Protein AF-A0A970N0Y8-F1 (afdb_monomer_lite)

pLDDT: mean 77.5, std 10.03, range [38.38, 91.88]

Foldseek 3Di:
DPPPPPDDDDPDPDWDQDPVQFTAHPVRHFFAWPVGGHHDDPADWDAWQQQFIDDPRDTPTGGPDPPDDPPGGDDPPDDDDDPDDPVVVVVVVVVVVVVVVVVVVVVVVVVVVVVVCCVVVVPD

Structure (mmCIF, N/CA/C/O backbone):
data_AF-A0A970N0Y8-F1
#
_entry.id   AF-A0A970N0Y8-F1
#
loop_
_atom_site.group_PDB
_atom_site.id
_atom_site.type_symbol
_atom_site.label_atom_id
_atom_site.label_alt_id
_atom_site.label_comp_id
_atom_site.label_asym_id
_atom_site.label_entity_id
_atom_site.label_seq_id
_atom_site.pdbx_PDB_ins_code
_atom_site.Cartn_x
_atom_site.Cartn_y
_atom_site.Cartn_z
_atom_site.occupancy
_atom_site.B_iso_or_equiv
_atom_site.auth_seq_id
_atom_site.auth_comp_id
_atom_site.auth_asym_id
_atom_site.auth_atom_id
_atom_site.pdbx_PDB_model_num
ATOM 1 N N . MET A 1 1 ? -18.402 -6.257 -28.770 1.00 38.38 1 MET A N 1
ATOM 2 C CA . MET A 1 1 ? -17.567 -7.370 -28.275 1.00 38.38 1 MET A CA 1
ATOM 3 C C . MET A 1 1 ? -16.753 -6.827 -27.117 1.00 38.38 1 MET A C 1
ATOM 5 O O . MET A 1 1 ? -15.799 -6.106 -27.354 1.00 38.38 1 MET A O 1
ATOM 9 N N . ALA A 1 2 ? -17.226 -7.036 -25.888 1.00 45.03 2 ALA A N 1
ATOM 10 C CA . ALA A 1 2 ? -16.483 -6.703 -24.680 1.00 45.03 2 ALA A CA 1
ATOM 11 C C . ALA A 1 2 ? -15.713 -7.966 -24.302 1.00 45.03 2 ALA A C 1
ATOM 13 O O . ALA A 1 2 ? -16.308 -8.905 -23.775 1.00 45.03 2 ALA A O 1
ATOM 14 N N . ASP A 1 3 ? -14.443 -8.026 -24.692 1.00 44.41 3 ASP A N 1
ATOM 15 C CA . ASP A 1 3 ? -13.563 -9.087 -24.227 1.00 44.41 3 ASP A CA 1
ATOM 16 C C . ASP A 1 3 ? -13.365 -8.873 -22.723 1.00 44.41 3 ASP A C 1
ATOM 18 O O . ASP A 1 3 ? -13.035 -7.770 -22.280 1.00 44.41 3 ASP A O 1
ATOM 22 N N . GLY A 1 4 ? -13.732 -9.877 -21.933 1.00 50.88 4 GLY A N 1
ATOM 23 C CA . GLY A 1 4 ? -13.937 -9.786 -20.488 1.00 50.88 4 GLY A CA 1
ATOM 24 C C . GLY A 1 4 ? -12.637 -9.719 -19.694 1.00 50.88 4 GLY A C 1
ATOM 25 O O . GLY A 1 4 ? -12.440 -10.519 -18.783 1.00 50.88 4 GLY A O 1
ATOM 26 N N . ILE A 1 5 ? -11.746 -8.784 -20.018 1.00 59.75 5 ILE A N 1
ATOM 27 C CA . ILE A 1 5 ? -10.561 -8.516 -19.208 1.00 59.75 5 ILE A CA 1
ATOM 28 C C . ILE A 1 5 ? -11.045 -7.836 -17.927 1.00 59.75 5 ILE A C 1
ATOM 30 O O . ILE A 1 5 ? -11.413 -6.661 -17.913 1.00 59.75 5 ILE A O 1
ATOM 34 N N . ASN A 1 6 ? -11.094 -8.603 -16.841 1.00 67.88 6 ASN A N 1
ATOM 35 C CA . ASN A 1 6 ? -11.404 -8.092 -15.514 1.00 67.88 6 ASN A CA 1
ATOM 36 C C . ASN A 1 6 ? -10.201 -7.274 -15.020 1.00 67.88 6 ASN A C 1
ATOM 38 O O . ASN A 1 6 ? -9.294 -7.806 -14.383 1.00 67.88 6 ASN A O 1
ATOM 42 N N . ILE A 1 7 ? -10.158 -5.992 -15.389 1.00 71.69 7 ILE A N 1
ATOM 43 C CA . ILE A 1 7 ? -9.101 -5.073 -14.962 1.00 71.69 7 ILE A CA 1
ATOM 44 C C . ILE A 1 7 ? -9.282 -4.802 -13.470 1.00 71.69 7 ILE A C 1
ATOM 46 O O . ILE A 1 7 ? -10.250 -4.166 -13.044 1.00 71.69 7 ILE A O 1
ATOM 50 N N . ARG A 1 8 ? -8.320 -5.273 -12.679 1.00 71.88 8 ARG A N 1
ATOM 51 C CA . ARG A 1 8 ? -8.255 -5.051 -11.235 1.00 71.88 8 ARG A CA 1
ATOM 52 C C . ARG A 1 8 ? -7.274 -3.920 -10.962 1.00 71.88 8 ARG A C 1
ATOM 54 O O . ARG A 1 8 ? -6.204 -3.852 -11.558 1.00 71.88 8 ARG A O 1
ATOM 61 N N . GLN A 1 9 ? -7.657 -3.003 -10.082 1.00 78.25 9 GLN A N 1
ATOM 62 C CA . GLN A 1 9 ? -6.786 -1.910 -9.656 1.00 78.25 9 GLN A CA 1
ATOM 63 C C . GLN A 1 9 ? -6.100 -2.307 -8.353 1.00 78.25 9 GLN A C 1
ATOM 65 O O . GLN 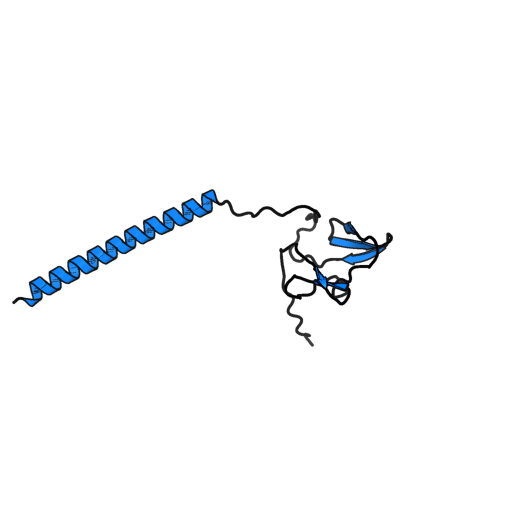A 1 9 ? -6.750 -2.796 -7.431 1.00 78.25 9 GLN A O 1
ATOM 70 N N . THR A 1 10 ? -4.796 -2.068 -8.266 1.00 73.50 10 THR A N 1
ATOM 71 C CA . THR A 1 10 ? -4.014 -2.287 -7.050 1.00 73.50 10 THR A CA 1
ATOM 72 C C . THR A 1 10 ? -3.207 -1.038 -6.727 1.00 73.50 10 THR A C 1
ATOM 74 O O . THR A 1 10 ? -2.695 -0.373 -7.624 1.00 73.50 10 THR A O 1
ATOM 77 N N . ARG A 1 11 ? -3.120 -0.707 -5.435 1.00 72.88 11 ARG A N 1
ATOM 78 C CA . ARG A 1 11 ? -2.168 0.286 -4.907 1.00 72.88 11 ARG A CA 1
ATOM 79 C C . ARG A 1 11 ? -0.910 -0.372 -4.343 1.00 72.88 11 ARG A C 1
ATOM 81 O O . ARG A 1 11 ? -0.046 0.309 -3.810 1.00 72.88 11 ARG A O 1
ATOM 88 N N . ASN A 1 12 ? -0.821 -1.700 -4.408 1.00 71.19 12 ASN A N 1
ATOM 89 C CA . ASN A 1 12 ? 0.371 -2.403 -3.972 1.00 71.19 12 ASN A CA 1
ATOM 90 C C . ASN A 1 12 ? 1.508 -2.112 -4.960 1.00 71.19 12 ASN A C 1
ATOM 92 O O . ASN A 1 12 ? 1.375 -2.412 -6.141 1.00 71.19 12 ASN A O 1
ATOM 96 N N . GLY A 1 13 ? 2.611 -1.545 -4.471 1.00 69.88 13 GLY A N 1
ATOM 97 C CA . GLY A 1 13 ? 3.819 -1.298 -5.264 1.00 69.88 13 GLY A CA 1
ATOM 98 C C . GLY A 1 13 ? 4.733 -2.520 -5.419 1.00 69.88 13 GLY A C 1
ATOM 99 O O . GLY A 1 13 ? 5.786 -2.413 -6.043 1.00 69.88 13 GLY A O 1
ATOM 100 N N . SER A 1 14 ? 4.380 -3.667 -4.827 1.00 76.69 14 SER A N 1
ATOM 101 C CA . SER A 1 14 ? 5.157 -4.904 -4.926 1.00 76.69 14 SER A CA 1
ATOM 102 C C . SER A 1 14 ? 4.767 -5.700 -6.172 1.00 76.69 14 SER A C 1
ATOM 104 O O . SER A 1 14 ? 3.698 -6.311 -6.226 1.00 76.69 14 SER A O 1
ATOM 106 N N . PHE A 1 15 ? 5.668 -5.706 -7.153 1.00 82.00 15 PHE A N 1
ATOM 107 C CA . PHE A 1 15 ? 5.552 -6.474 -8.389 1.00 82.00 15 PHE A CA 1
ATOM 108 C C . PHE A 1 15 ? 6.770 -7.377 -8.567 1.00 82.00 15 PHE A C 1
ATOM 110 O O . PHE A 1 15 ? 7.871 -7.061 -8.110 1.00 82.00 15 PHE A O 1
ATOM 117 N N . VAL A 1 16 ? 6.557 -8.502 -9.235 1.00 83.44 16 VAL A N 1
ATOM 118 C CA . VAL A 1 16 ? 7.576 -9.480 -9.610 1.00 83.44 16 VAL A CA 1
ATOM 119 C C . VAL A 1 16 ? 7.571 -9.655 -11.124 1.00 83.44 16 VAL A C 1
ATOM 121 O O . VAL A 1 16 ? 6.600 -9.305 -11.790 1.00 83.44 16 VAL A O 1
ATOM 124 N N . ILE A 1 17 ? 8.670 -10.171 -11.663 1.00 84.00 17 ILE A N 1
ATOM 125 C CA . ILE A 1 17 ? 8.758 -10.550 -13.073 1.00 84.00 17 ILE A CA 1
ATOM 126 C C . ILE A 1 17 ? 8.364 -12.024 -13.163 1.00 84.00 17 ILE A C 1
ATOM 128 O O . ILE A 1 17 ? 8.914 -12.839 -12.417 1.00 84.00 17 ILE A O 1
ATOM 132 N N . ASP A 1 18 ? 7.398 -12.349 -14.017 1.00 83.88 18 ASP A N 1
ATOM 133 C CA . ASP A 1 18 ? 6.977 -13.728 -14.269 1.00 83.88 18 ASP A CA 1
ATOM 134 C C . ASP A 1 18 ? 7.918 -14.464 -15.249 1.00 83.88 18 ASP A C 1
ATOM 136 O O . ASP A 1 18 ? 8.926 -13.923 -15.711 1.00 83.88 18 ASP A O 1
ATOM 140 N N . GLU A 1 19 ? 7.611 -15.729 -15.552 1.00 82.56 19 GLU A N 1
ATOM 141 C CA . GLU A 1 19 ? 8.408 -16.562 -16.469 1.00 82.56 19 GLU A CA 1
ATOM 142 C C . GLU A 1 19 ? 8.423 -16.034 -17.918 1.00 82.56 19 GLU A C 1
ATOM 144 O O . GLU A 1 19 ? 9.373 -16.302 -18.655 1.00 82.56 19 GLU A O 1
ATOM 149 N N . ASP A 1 20 ? 7.414 -15.248 -18.311 1.00 80.81 20 ASP A N 1
ATOM 150 C CA . ASP A 1 20 ? 7.292 -14.623 -19.634 1.00 80.81 20 ASP A CA 1
ATOM 151 C C . ASP A 1 20 ? 8.036 -13.273 -19.719 1.00 80.81 20 ASP A C 1
ATOM 153 O O . ASP A 1 20 ? 8.084 -12.643 -20.784 1.00 80.81 20 ASP A O 1
ATOM 157 N N . GLY A 1 21 ? 8.636 -12.817 -18.613 1.00 82.06 21 GLY A N 1
ATOM 158 C CA . GLY A 1 21 ? 9.303 -11.521 -18.517 1.00 82.06 21 GLY A CA 1
ATOM 159 C C . GLY A 1 21 ? 8.335 -10.350 -18.334 1.00 82.06 21 GLY A C 1
ATOM 160 O O . GLY A 1 21 ? 8.706 -9.204 -18.592 1.00 82.06 21 GLY A O 1
ATOM 161 N N . GLU A 1 22 ? 7.096 -10.603 -17.919 1.00 86.00 22 GLU A N 1
ATOM 162 C CA . GLU A 1 22 ? 6.068 -9.589 -17.693 1.00 86.00 22 GLU A CA 1
ATOM 163 C C . GLU A 1 22 ? 6.001 -9.185 -16.213 1.00 86.00 22 GLU A C 1
ATOM 165 O O . GLU A 1 22 ? 6.252 -9.985 -15.310 1.00 86.00 22 GLU A O 1
ATOM 170 N N . LEU A 1 23 ? 5.678 -7.916 -15.938 1.00 83.50 23 LEU A N 1
ATO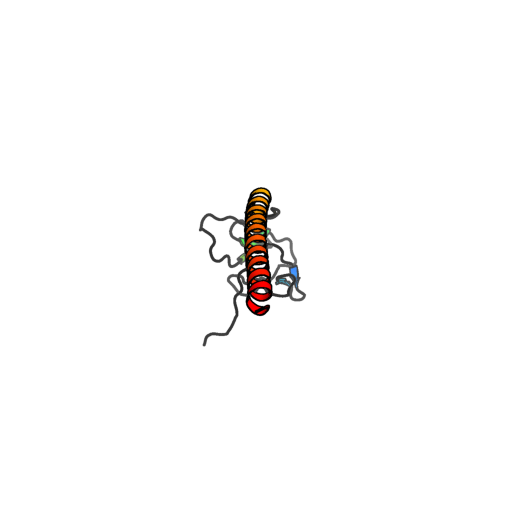M 171 C CA . LEU A 1 23 ? 5.396 -7.468 -14.574 1.00 83.50 23 LEU A CA 1
ATOM 172 C C . LEU A 1 23 ? 4.068 -8.061 -14.117 1.00 83.50 23 LEU A C 1
ATOM 174 O O . LEU A 1 23 ? 3.035 -7.825 -14.740 1.00 83.50 23 LEU A O 1
ATOM 178 N N . ALA A 1 24 ? 4.082 -8.757 -12.988 1.00 84.81 24 ALA A N 1
ATOM 179 C CA . ALA A 1 24 ? 2.902 -9.329 -12.362 1.00 84.81 24 ALA A CA 1
ATOM 180 C C . ALA A 1 24 ? 2.911 -9.114 -10.841 1.00 84.81 24 ALA A C 1
ATOM 182 O O . ALA A 1 24 ? 3.935 -8.813 -10.224 1.00 84.81 24 ALA A O 1
ATOM 183 N N . THR A 1 25 ? 1.753 -9.254 -10.201 1.00 82.88 25 THR A N 1
ATOM 184 C CA . THR A 1 25 ? 1.665 -9.363 -8.740 1.00 82.88 25 THR A CA 1
ATOM 185 C C . THR A 1 25 ? 2.214 -10.717 -8.282 1.00 82.88 25 THR A C 1
ATOM 187 O O . THR A 1 25 ? 2.313 -11.662 -9.064 1.00 82.88 25 THR A O 1
ATOM 190 N N . ALA A 1 26 ? 2.512 -10.865 -6.987 1.00 79.25 26 ALA A N 1
ATOM 191 C CA . ALA A 1 26 ? 2.890 -12.165 -6.413 1.00 79.25 26 ALA A CA 1
ATOM 192 C C . ALA A 1 26 ? 1.796 -13.246 -6.574 1.00 79.25 26 ALA A C 1
ATOM 194 O O . ALA A 1 26 ? 2.051 -14.430 -6.372 1.00 79.25 26 ALA A O 1
ATOM 195 N N . GLN A 1 27 ? 0.572 -12.837 -6.917 1.00 78.12 27 GLN A N 1
ATOM 196 C CA . GLN A 1 27 ? -0.577 -13.694 -7.186 1.00 78.12 27 GLN A CA 1
ATOM 197 C C . GLN A 1 27 ? -0.705 -14.073 -8.674 1.00 78.12 27 GLN A C 1
ATOM 199 O O . GLN A 1 27 ? -1.639 -14.786 -9.031 1.00 78.12 27 GLN A O 1
ATOM 204 N N . GLY A 1 28 ? 0.212 -13.615 -9.536 1.00 78.62 28 GLY A N 1
ATOM 205 C CA . GLY A 1 28 ? 0.210 -13.894 -10.975 1.00 78.62 28 GLY A CA 1
ATOM 206 C C . GLY A 1 28 ? -0.710 -12.984 -11.795 1.00 78.62 28 GLY A C 1
ATOM 207 O O . GLY A 1 28 ? -0.986 -13.278 -12.956 1.00 78.62 28 GLY A O 1
ATOM 208 N N . GLU A 1 29 ? -1.209 -11.884 -11.222 1.00 82.38 29 GLU A N 1
ATOM 209 C CA . GLU A 1 29 ? -2.005 -10.904 -11.968 1.00 82.38 29 GLU A CA 1
ATOM 210 C C . GLU A 1 29 ? -1.069 -9.973 -12.745 1.00 82.38 29 GLU A C 1
ATOM 212 O O . GLU A 1 29 ? -0.271 -9.252 -12.147 1.00 82.38 29 GLU A O 1
ATOM 217 N N . LYS A 1 30 ? -1.170 -9.976 -14.076 1.00 85.50 30 LYS A N 1
ATOM 218 C CA . LYS A 1 30 ? -0.310 -9.181 -14.960 1.00 85.50 30 LYS A CA 1
ATOM 219 C C . LYS A 1 30 ? -0.611 -7.688 -14.842 1.00 85.50 30 LYS A C 1
ATOM 221 O O . LYS A 1 30 ? -1.771 -7.270 -14.811 1.00 85.50 30 LYS A O 1
ATOM 226 N N . LEU A 1 31 ? 0.441 -6.879 -14.799 1.00 82.56 31 LEU A N 1
ATOM 227 C CA . LEU A 1 31 ? 0.347 -5.430 -14.747 1.00 82.56 31 LEU A CA 1
ATOM 228 C C . LEU A 1 31 ? 0.075 -4.885 -16.150 1.00 82.56 31 LEU A C 1
ATOM 230 O O . LEU A 1 31 ? 0.850 -5.093 -17.084 1.00 82.56 31 LEU A O 1
ATOM 234 N N . GLN A 1 32 ? -1.035 -4.165 -16.277 1.00 83.00 32 GLN A N 1
ATOM 235 C CA . GLN A 1 32 ? -1.459 -3.570 -17.534 1.00 83.00 32 GLN A CA 1
ATOM 236 C C . GLN A 1 32 ? -0.728 -2.239 -17.785 1.00 83.00 32 GLN A C 1
ATOM 238 O O . GLN A 1 32 ? -0.778 -1.313 -16.971 1.00 83.00 32 GLN A O 1
ATOM 243 N N . GLY A 1 33 ? -0.077 -2.143 -18.937 1.00 81.88 33 GLY A N 1
ATOM 244 C CA . GLY A 1 33 ? 0.472 -0.929 -19.529 1.00 81.88 33 GLY A CA 1
ATOM 245 C C . GLY A 1 33 ? -0.430 -0.370 -20.629 1.00 81.88 33 GLY A C 1
ATOM 246 O O . GLY A 1 33 ? -1.541 -0.859 -20.868 1.00 81.88 33 GLY A O 1
ATOM 247 N N . ARG A 1 34 ? 0.044 0.665 -21.328 1.00 77.25 34 ARG A N 1
ATOM 248 C CA . ARG A 1 34 ? -0.695 1.277 -22.447 1.00 77.25 34 ARG A CA 1
ATOM 249 C C . ARG A 1 34 ? -0.782 0.359 -23.664 1.00 77.25 34 ARG A C 1
ATOM 251 O O . ARG A 1 34 ? -1.760 0.449 -24.402 1.00 77.25 34 ARG A O 1
ATOM 258 N N . SER A 1 35 ? 0.215 -0.504 -23.866 1.00 75.06 35 SER A N 1
ATOM 259 C CA . SER A 1 35 ? 0.309 -1.393 -25.033 1.00 75.06 35 SER A CA 1
ATOM 260 C C . SER A 1 35 ? -0.139 -2.840 -24.763 1.00 75.06 35 SER A C 1
ATOM 262 O O . SER 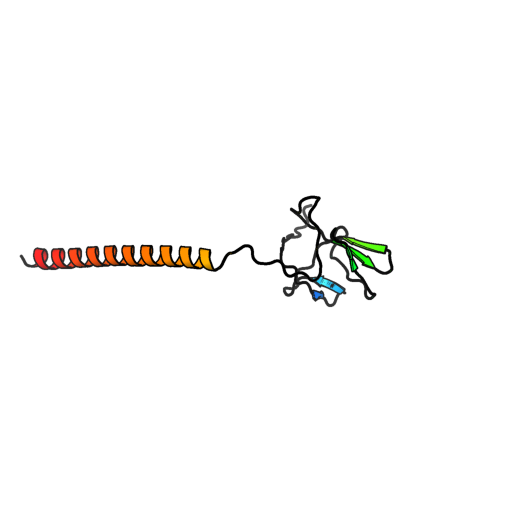A 1 35 ? -0.193 -3.657 -25.680 1.00 75.06 35 SER A O 1
ATOM 264 N N . GLY A 1 36 ? -0.479 -3.188 -23.518 1.00 79.12 36 GLY A N 1
ATOM 265 C CA . GLY A 1 36 ? -0.742 -4.575 -23.120 1.00 79.12 36 GLY A CA 1
ATOM 266 C C . GLY A 1 36 ? -0.161 -4.884 -21.746 1.00 79.12 36 GLY A C 1
ATOM 267 O O . GLY A 1 36 ? 0.048 -3.971 -20.955 1.00 79.12 36 GLY A O 1
ATOM 268 N N . ALA A 1 37 ? 0.103 -6.156 -21.450 1.00 81.00 37 ALA A N 1
ATOM 269 C CA . ALA A 1 37 ? 0.898 -6.514 -20.278 1.00 81.00 37 ALA A CA 1
ATOM 270 C C . ALA A 1 37 ? 2.321 -5.950 -20.417 1.00 81.00 37 ALA A C 1
ATOM 272 O O . ALA A 1 37 ? 2.924 -6.012 -21.491 1.00 81.00 37 ALA A O 1
ATOM 273 N N . ILE A 1 38 ? 2.849 -5.388 -19.333 1.00 82.25 38 ILE A N 1
ATOM 274 C CA . ILE A 1 38 ? 4.151 -4.726 -19.352 1.00 82.25 38 ILE A CA 1
ATOM 275 C C . ILE A 1 38 ? 5.259 -5.770 -19.360 1.00 82.25 38 ILE A C 1
ATOM 277 O O . ILE A 1 38 ? 5.434 -6.489 -18.378 1.00 82.25 38 ILE A O 1
ATOM 281 N N . LYS A 1 39 ? 6.062 -5.791 -20.423 1.00 83.00 39 LYS A N 1
ATOM 282 C CA . LYS A 1 39 ? 7.279 -6.605 -20.498 1.00 83.00 39 LYS A CA 1
ATOM 283 C C . LYS A 1 39 ? 8.468 -5.849 -19.938 1.00 83.00 39 LYS A C 1
ATOM 285 O O . LYS A 1 39 ? 8.770 -4.742 -20.384 1.00 83.00 39 LYS A O 1
ATOM 290 N N . VAL A 1 40 ? 9.158 -6.457 -18.980 1.00 78.69 40 VAL A N 1
ATOM 291 C CA . VAL A 1 40 ? 10.402 -5.916 -18.444 1.00 78.69 40 VAL A CA 1
ATOM 292 C C . VAL A 1 40 ? 11.537 -6.256 -19.405 1.00 78.69 40 VAL A C 1
ATOM 294 O O . VAL A 1 40 ? 11.782 -7.432 -19.678 1.00 78.69 40 VAL A O 1
ATOM 297 N N . PRO A 1 41 ? 12.257 -5.252 -19.923 1.00 74.06 41 PRO A N 1
ATOM 298 C CA . PRO A 1 41 ? 13.418 -5.509 -20.752 1.00 74.06 41 PRO A CA 1
ATOM 299 C C . PRO A 1 41 ? 14.549 -6.123 -19.919 1.00 74.06 41 PRO A C 1
ATOM 301 O O . PRO A 1 41 ? 14.764 -5.769 -18.762 1.00 74.06 41 PRO A O 1
ATOM 304 N N . THR A 1 42 ? 15.297 -7.039 -20.531 1.00 69.81 42 THR A N 1
ATOM 305 C CA . THR A 1 42 ? 16.412 -7.779 -19.912 1.00 69.81 42 THR A CA 1
ATOM 306 C C . THR A 1 42 ? 17.636 -6.908 -19.609 1.00 69.81 42 THR A C 1
ATOM 308 O O . THR A 1 42 ? 18.536 -7.334 -18.887 1.00 69.81 42 THR A O 1
ATOM 311 N N . GLU A 1 43 ? 17.689 -5.695 -20.159 1.00 76.38 43 GLU A N 1
ATOM 312 C CA . GLU A 1 43 ? 18.745 -4.712 -19.914 1.00 76.38 43 GLU A CA 1
ATOM 313 C C . GLU A 1 43 ? 18.432 -3.809 -18.712 1.00 76.38 43 GLU A C 1
ATOM 315 O O . GLU A 1 43 ? 17.371 -3.882 -18.097 1.00 76.38 43 GLU A O 1
ATOM 320 N N . LYS A 1 44 ? 19.364 -2.916 -18.357 1.00 77.94 44 LYS A N 1
ATOM 321 C CA . LYS A 1 44 ? 19.128 -1.925 -17.304 1.00 77.94 44 LYS A CA 1
ATOM 322 C C . LYS A 1 44 ? 17.990 -0.983 -17.717 1.00 77.94 44 LYS A C 1
ATOM 324 O O . LYS A 1 44 ? 18.158 -0.159 -18.616 1.00 77.94 44 LYS A O 1
ATOM 329 N N . TRP A 1 45 ? 16.876 -1.066 -17.002 1.00 81.38 45 TRP A N 1
ATOM 330 C CA . TRP A 1 45 ? 15.708 -0.213 -17.184 1.00 81.38 45 TRP A CA 1
ATOM 331 C C . TRP A 1 45 ? 15.506 0.734 -16.001 1.00 81.38 45 TRP A C 1
ATOM 333 O O . TRP A 1 45 ? 16.072 0.551 -14.921 1.00 81.38 45 TRP A O 1
ATOM 343 N N . THR A 1 46 ? 14.710 1.774 -16.216 1.00 79.12 46 THR A N 1
ATOM 344 C CA . THR A 1 46 ? 14.288 2.729 -15.186 1.00 79.12 46 THR A CA 1
ATOM 345 C C . THR A 1 46 ? 12.823 3.083 -15.390 1.00 79.12 46 THR A C 1
ATOM 347 O O . THR A 1 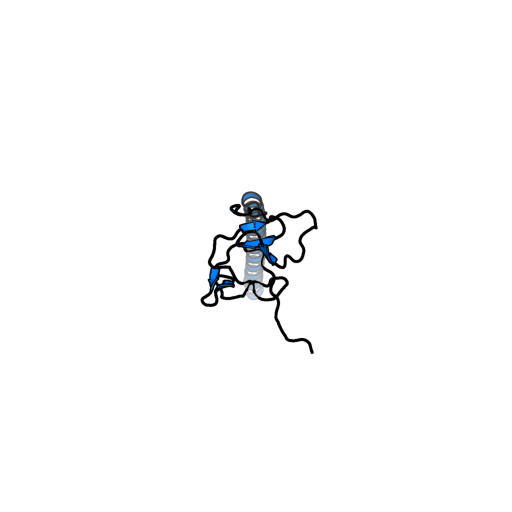46 ? 12.339 3.040 -16.520 1.00 79.12 46 THR A O 1
ATOM 350 N N . VAL A 1 47 ? 12.114 3.455 -14.324 1.00 83.12 47 VAL A N 1
ATOM 351 C CA . VAL A 1 47 ? 10.760 4.017 -14.444 1.00 83.12 47 VAL A CA 1
ATOM 352 C C . VAL A 1 47 ? 10.829 5.493 -14.114 1.00 83.12 47 VAL A C 1
ATOM 354 O O . VAL A 1 47 ? 11.321 5.888 -13.058 1.00 83.12 47 VAL A O 1
ATOM 357 N N . SER A 1 48 ? 10.356 6.321 -15.033 1.00 82.44 48 SER A N 1
ATOM 358 C CA . SER A 1 48 ? 10.189 7.748 -14.803 1.00 82.44 48 SER A CA 1
ATOM 359 C C . SER A 1 48 ? 9.075 8.013 -13.785 1.00 82.44 48 SER A C 1
ATOM 361 O O . SER A 1 48 ? 8.154 7.206 -13.664 1.00 82.44 48 SER A O 1
ATOM 363 N N . PRO A 1 49 ? 9.069 9.178 -13.117 1.00 78.94 49 PRO A N 1
ATOM 364 C CA . PRO A 1 49 ? 8.009 9.540 -12.171 1.00 78.94 49 PRO A CA 1
ATOM 365 C C . PRO A 1 49 ? 6.595 9.554 -12.774 1.00 78.94 49 PRO A C 1
ATOM 367 O O . PRO A 1 49 ? 5.603 9.445 -12.068 1.00 78.94 49 PRO A O 1
ATOM 370 N N . THR A 1 50 ? 6.477 9.627 -14.095 1.00 77.00 50 THR A N 1
ATOM 371 C CA . THR A 1 50 ? 5.209 9.522 -14.830 1.00 77.00 50 THR A CA 1
ATOM 372 C C . THR A 1 50 ? 4.741 8.077 -15.059 1.00 77.00 50 THR A C 1
ATOM 374 O O . THR A 1 50 ? 3.699 7.861 -15.677 1.00 77.00 50 THR A O 1
ATOM 377 N N . GLY A 1 51 ? 5.507 7.077 -14.616 1.00 78.75 51 GLY A N 1
ATOM 378 C CA . GLY A 1 51 ? 5.239 5.654 -14.841 1.00 78.75 51 GLY A CA 1
ATOM 379 C C . GLY A 1 51 ? 5.741 5.106 -16.176 1.00 78.75 51 GLY A C 1
ATOM 380 O O . GLY A 1 51 ? 5.415 3.969 -16.509 1.00 78.75 51 GLY A O 1
ATOM 381 N N . ALA A 1 52 ? 6.500 5.891 -16.948 1.00 84.25 52 ALA A N 1
ATOM 382 C CA . ALA A 1 52 ? 7.111 5.442 -18.200 1.00 84.25 52 ALA A CA 1
ATOM 383 C C . ALA A 1 52 ? 8.324 4.544 -17.923 1.00 84.25 52 ALA A C 1
ATOM 385 O O . ALA A 1 52 ? 9.189 4.906 -17.130 1.00 84.25 52 ALA A O 1
ATOM 386 N N . ILE A 1 53 ? 8.400 3.389 -18.575 1.00 84.19 53 ILE A N 1
ATOM 387 C CA . ILE A 1 53 ? 9.504 2.432 -18.483 1.00 84.19 53 ILE A CA 1
ATOM 388 C C . ILE A 1 53 ? 10.471 2.716 -19.622 1.00 84.19 53 ILE A C 1
ATOM 390 O O . ILE A 1 53 ? 10.119 2.607 -20.795 1.00 84.19 53 ILE A O 1
ATOM 394 N N . ILE A 1 54 ? 11.704 3.062 -19.274 1.00 84.06 54 ILE A N 1
ATOM 395 C CA . ILE A 1 54 ? 12.762 3.402 -20.221 1.00 84.06 54 ILE A CA 1
ATOM 396 C C . ILE A 1 54 ? 13.830 2.314 -20.176 1.00 84.06 54 ILE A C 1
ATOM 398 O O . ILE A 1 54 ? 14.359 2.000 -19.108 1.00 84.06 54 ILE A O 1
ATOM 402 N N . SER A 1 55 ? 14.191 1.792 -21.345 1.00 83.12 55 SER A N 1
ATOM 403 C CA . SER A 1 55 ? 15.288 0.840 -21.535 1.00 83.12 55 SER A CA 1
ATOM 404 C C . SER A 1 55 ? 16.201 1.318 -22.650 1.00 83.12 55 SER A C 1
ATOM 406 O O . SER A 1 55 ? 15.723 1.744 -23.700 1.00 83.12 55 SER A O 1
ATOM 408 N N . GLY A 1 56 ? 17.517 1.299 -22.427 1.00 77.44 56 GLY A N 1
ATOM 409 C 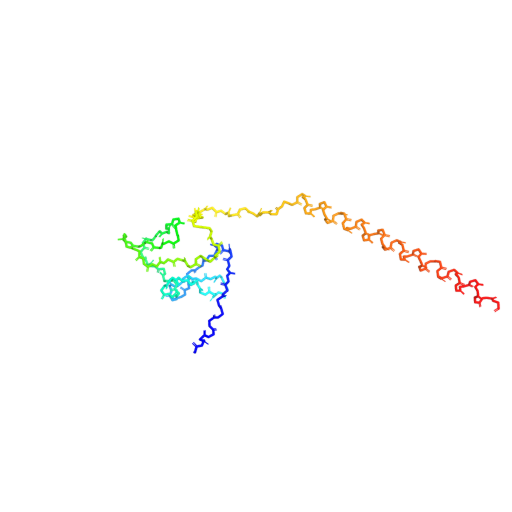CA . GLY A 1 56 ? 18.489 1.723 -23.446 1.00 77.44 56 GLY A CA 1
ATOM 410 C C . GLY A 1 56 ? 18.285 3.157 -23.969 1.00 77.44 56 GLY A C 1
ATOM 411 O O . GLY A 1 56 ? 18.716 3.476 -25.071 1.00 77.44 56 GLY A O 1
ATOM 412 N N . GLY A 1 57 ? 17.599 4.019 -23.206 1.00 77.75 57 GLY A N 1
ATOM 413 C CA . GLY A 1 57 ? 17.270 5.395 -23.600 1.00 77.75 57 GLY A CA 1
ATOM 414 C C . GLY A 1 57 ? 15.978 5.569 -24.411 1.00 77.75 57 GLY A C 1
ATOM 415 O O . GLY A 1 57 ? 15.666 6.700 -24.770 1.00 77.75 57 GLY A O 1
ATOM 416 N N . SER A 1 58 ? 15.216 4.501 -24.676 1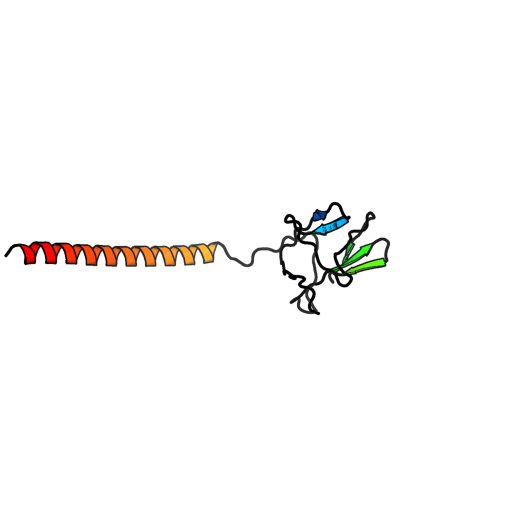.00 81.12 58 SER A N 1
ATOM 417 C CA . SER A 1 58 ? 13.901 4.560 -25.340 1.00 81.12 58 SER A CA 1
ATOM 418 C C . SER A 1 58 ? 12.773 4.141 -24.395 1.00 81.12 58 SER A C 1
ATOM 420 O O . SER A 1 58 ? 12.950 3.238 -23.576 1.00 81.12 58 SER A O 1
ATOM 422 N N . GLU A 1 59 ? 11.614 4.795 -24.503 1.00 82.62 59 GLU A N 1
ATOM 423 C CA . GLU A 1 59 ? 10.397 4.394 -23.788 1.00 82.62 59 GLU A CA 1
ATOM 424 C C . GLU A 1 59 ? 9.855 3.092 -24.390 1.00 82.62 59 GLU A C 1
ATOM 426 O O . GLU A 1 59 ? 9.630 3.005 -25.597 1.00 82.62 59 GLU A O 1
ATOM 431 N N . VAL A 1 60 ? 9.695 2.075 -23.546 1.00 82.19 60 VAL A N 1
ATOM 432 C CA . VAL A 1 60 ? 9.232 0.736 -23.937 1.00 82.19 60 VAL A CA 1
ATOM 433 C C . VAL A 1 60 ? 7.735 0.589 -23.685 1.00 82.19 60 VAL A C 1
ATOM 435 O O . VAL A 1 60 ? 7.023 0.062 -24.535 1.00 82.19 60 VAL A O 1
ATOM 438 N N . ASP A 1 61 ? 7.254 1.063 -22.534 1.00 84.56 61 ASP A N 1
ATOM 439 C CA . ASP A 1 61 ? 5.831 1.086 -22.185 1.00 84.56 61 ASP A CA 1
ATOM 440 C C . ASP A 1 61 ? 5.582 2.077 -21.036 1.00 84.56 61 ASP A C 1
ATOM 442 O O . ASP A 1 61 ? 6.522 2.606 -20.439 1.00 84.56 61 ASP A O 1
ATOM 446 N N . GLN A 1 62 ? 4.321 2.304 -20.681 1.00 83.44 62 GLN A N 1
ATOM 447 C CA . GLN A 1 62 ? 3.924 3.117 -19.539 1.00 83.44 62 GLN A CA 1
ATOM 448 C C . GLN A 1 62 ? 2.868 2.406 -18.696 1.00 83.44 62 GLN A C 1
ATOM 450 O O . GLN A 1 62 ? 1.867 1.912 -19.216 1.00 83.44 62 GLN A O 1
ATOM 455 N N . ILE A 1 63 ? 3.067 2.420 -17.377 1.00 81.12 63 ILE A N 1
ATOM 456 C CA . ILE A 1 63 ? 2.134 1.851 -16.400 1.00 81.12 63 ILE A CA 1
ATOM 457 C C . ILE A 1 63 ? 0.783 2.572 -16.489 1.00 81.12 63 ILE A C 1
ATOM 459 O O . ILE A 1 63 ? 0.717 3.804 -16.455 1.00 81.12 63 ILE A O 1
ATOM 463 N N . ALA A 1 64 ? -0.311 1.811 -16.574 1.00 78.00 64 ALA A N 1
ATOM 464 C CA . ALA A 1 64 ? -1.658 2.369 -16.572 1.00 78.00 64 ALA A CA 1
ATOM 465 C C . ALA A 1 64 ? -2.077 2.764 -15.145 1.00 78.00 64 ALA A C 1
ATOM 467 O O . ALA A 1 64 ? -2.635 1.967 -14.391 1.00 78.00 64 ALA A O 1
ATOM 468 N N . ILE A 1 65 ? -1.807 4.013 -14.762 1.00 72.56 65 ILE A N 1
ATOM 469 C CA . ILE A 1 65 ? -2.212 4.558 -13.462 1.00 72.56 65 ILE A CA 1
ATOM 470 C C . ILE A 1 65 ? -3.594 5.199 -13.599 1.00 72.56 65 ILE A C 1
ATOM 472 O O . ILE A 1 65 ? -3.740 6.293 -14.144 1.00 72.56 65 ILE A O 1
ATOM 476 N N . ASN A 1 66 ? -4.621 4.527 -13.085 1.00 68.75 66 ASN A N 1
ATOM 477 C CA . ASN A 1 66 ? -5.985 5.050 -13.072 1.00 68.75 66 ASN A CA 1
ATOM 478 C C . ASN A 1 66 ? -6.281 5.753 -11.739 1.00 68.75 66 ASN A C 1
ATOM 480 O O . ASN A 1 66 ? -5.974 5.231 -10.671 1.00 68.75 66 ASN A O 1
ATOM 484 N N . GLY A 1 67 ? -6.889 6.942 -11.798 1.00 64.12 67 GLY A N 1
ATOM 485 C CA . GLY A 1 67 ? -7.262 7.717 -10.604 1.00 64.12 67 GLY A CA 1
ATOM 486 C C . GLY A 1 67 ? -6.132 8.545 -9.978 1.00 64.12 67 GLY A C 1
ATOM 487 O O . GLY A 1 67 ? -6.329 9.136 -8.918 1.00 64.12 67 GLY A O 1
ATOM 488 N N . ALA A 1 68 ? -4.973 8.616 -10.634 1.00 62.22 68 ALA A N 1
ATOM 489 C CA . ALA A 1 68 ? -3.900 9.548 -10.310 1.00 62.22 68 ALA A CA 1
ATOM 490 C C . ALA A 1 68 ? -4.258 10.977 -10.754 1.00 62.22 68 ALA A C 1
ATOM 492 O O . ALA A 1 68 ? -4.776 11.190 -11.851 1.00 62.22 68 ALA A O 1
ATOM 493 N N . SER A 1 69 ? -3.967 11.965 -9.905 1.00 66.12 69 SER A N 1
ATOM 494 C CA . SER A 1 69 ? -4.018 13.377 -10.300 1.00 66.12 69 SER A CA 1
ATOM 495 C C . SER A 1 69 ? -2.923 13.637 -11.348 1.00 66.12 69 SER A C 1
ATOM 497 O O . SER A 1 69 ? -1.860 13.031 -11.245 1.00 66.12 69 SER A O 1
ATOM 499 N N . PRO A 1 70 ? -3.087 14.550 -12.323 1.00 63.41 70 PRO A N 1
ATOM 500 C CA . PRO A 1 70 ? -2.049 14.830 -13.326 1.00 63.41 70 PRO A CA 1
ATOM 501 C C . PRO A 1 70 ? -0.703 15.300 -12.739 1.00 63.41 70 PRO A C 1
ATOM 503 O O . PRO A 1 70 ? 0.290 15.333 -13.456 1.00 63.41 70 PRO A O 1
ATOM 506 N N . SER A 1 71 ? -0.662 15.658 -11.450 1.00 67.56 71 SER A N 1
ATOM 507 C CA . SER A 1 71 ? 0.544 16.038 -10.707 1.00 67.56 71 SER A CA 1
ATOM 508 C C . SER A 1 71 ? 1.097 14.938 -9.791 1.00 67.56 71 SER A C 1
ATOM 510 O O . SER A 1 71 ? 1.973 15.225 -8.978 1.00 67.56 71 SER A O 1
ATOM 512 N N . SER A 1 72 ? 0.544 13.722 -9.805 1.00 69.25 72 SER A N 1
ATOM 513 C CA . SER A 1 72 ? 1.078 12.631 -8.988 1.00 69.25 72 SER A CA 1
ATOM 514 C C . SER A 1 72 ? 2.282 12.001 -9.672 1.00 69.25 72 SER A C 1
ATOM 516 O O . SER A 1 72 ? 2.193 11.587 -10.828 1.00 69.25 72 SER A O 1
ATOM 518 N N . GLU A 1 73 ? 3.372 11.885 -8.928 1.00 72.62 73 GLU A N 1
ATOM 519 C CA . GLU A 1 73 ? 4.623 11.295 -9.383 1.00 72.62 73 GLU A CA 1
ATOM 520 C C . GLU A 1 73 ? 4.886 9.979 -8.644 1.00 72.62 73 GLU A C 1
ATOM 522 O O . GLU A 1 73 ? 4.728 9.889 -7.425 1.00 72.62 73 GLU A O 1
ATOM 527 N N . ILE A 1 74 ? 5.300 8.948 -9.379 1.00 74.69 74 ILE A N 1
ATOM 528 C CA . ILE A 1 74 ? 5.809 7.699 -8.822 1.00 74.69 74 ILE A CA 1
ATOM 529 C C . ILE A 1 74 ? 7.214 7.953 -8.288 1.00 74.69 74 ILE A C 1
ATOM 531 O O . ILE A 1 74 ? 8.143 8.246 -9.040 1.00 74.69 74 ILE A O 1
ATOM 535 N N . ILE A 1 75 ? 7.385 7.768 -6.983 1.00 72.06 75 ILE A N 1
ATOM 536 C CA . ILE A 1 75 ? 8.692 7.829 -6.331 1.00 72.06 75 ILE A CA 1
ATOM 537 C C . ILE A 1 75 ? 9.140 6.399 -6.043 1.00 72.06 75 ILE A C 1
ATOM 539 O O . ILE A 1 75 ? 8.680 5.760 -5.097 1.00 72.06 75 ILE A O 1
ATOM 543 N N . GLN A 1 76 ? 10.036 5.881 -6.882 1.00 68.31 76 GLN A N 1
ATOM 544 C CA . GLN A 1 76 ? 10.605 4.550 -6.685 1.00 68.31 76 GLN A CA 1
ATOM 545 C C . GLN A 1 76 ? 11.498 4.493 -5.438 1.00 68.31 76 GLN A C 1
ATOM 547 O O . GLN A 1 76 ? 12.125 5.479 -5.057 1.00 68.31 76 GLN A O 1
ATOM 552 N N . GLY A 1 77 ? 11.573 3.318 -4.806 1.00 67.25 77 GLY A N 1
ATOM 553 C CA . GLY A 1 77 ? 12.391 3.101 -3.605 1.00 67.25 77 GLY A CA 1
ATOM 554 C C . GLY A 1 77 ? 11.800 3.683 -2.316 1.00 67.25 77 GLY A C 1
ATOM 555 O O . GLY A 1 77 ? 12.415 3.557 -1.260 1.00 67.25 77 GLY A O 1
ATOM 556 N N . SER A 1 78 ? 10.611 4.282 -2.386 1.00 63.19 78 SER A N 1
ATOM 557 C CA . SER A 1 78 ? 9.835 4.706 -1.224 1.00 63.19 78 SER A CA 1
ATOM 558 C C . SER A 1 78 ? 8.787 3.649 -0.870 1.00 63.19 78 SER A C 1
ATOM 560 O O . SER A 1 78 ? 8.156 3.069 -1.752 1.00 63.19 78 SER A O 1
ATOM 562 N N . LEU A 1 79 ? 8.587 3.404 0.424 1.00 60.28 79 LEU A N 1
ATOM 563 C CA . LEU A 1 79 ? 7.431 2.670 0.933 1.00 60.28 79 LEU A CA 1
ATOM 564 C C . LEU A 1 79 ? 6.366 3.704 1.296 1.00 60.28 79 LEU A C 1
ATOM 566 O O . LEU A 1 79 ? 6.582 4.518 2.194 1.00 60.28 79 LEU A O 1
ATOM 570 N N . GLU A 1 80 ? 5.230 3.695 0.595 1.00 66.62 80 GLU A N 1
ATOM 571 C CA . GLU A 1 80 ? 4.092 4.531 0.977 1.00 66.62 80 GLU A CA 1
ATOM 572 C C . GLU A 1 80 ? 3.680 4.196 2.415 1.00 66.62 80 GLU A C 1
ATOM 574 O O . GLU A 1 80 ? 3.334 3.058 2.742 1.00 66.62 80 GLU A O 1
ATOM 579 N N . SER A 1 81 ? 3.747 5.195 3.297 1.00 69.12 81 SER A N 1
ATOM 580 C CA . SER A 1 81 ? 3.303 5.026 4.675 1.00 69.12 81 SER A CA 1
ATOM 581 C C . SER A 1 81 ? 1.789 4.857 4.701 1.00 69.12 81 SER A C 1
ATOM 583 O O . SER A 1 81 ? 1.051 5.536 3.983 1.00 69.12 81 SER A O 1
ATOM 585 N N . SER A 1 82 ? 1.312 3.956 5.555 1.00 68.50 82 SER A N 1
ATOM 586 C CA . SER A 1 82 ? -0.119 3.772 5.750 1.00 68.50 82 SER A CA 1
ATOM 587 C C . SER A 1 82 ? -0.747 5.064 6.270 1.00 68.50 82 SER A C 1
ATOM 589 O O . SER A 1 82 ? -0.291 5.643 7.252 1.00 68.50 82 SER A O 1
ATOM 591 N N . ASN A 1 83 ? -1.847 5.486 5.652 1.00 75.75 83 ASN A N 1
ATOM 592 C CA . ASN A 1 83 ? -2.611 6.653 6.101 1.00 75.75 83 ASN A CA 1
ATOM 593 C C . ASN A 1 83 ? -3.409 6.394 7.403 1.00 75.75 83 ASN A C 1
ATOM 595 O O . ASN A 1 83 ? -4.167 7.251 7.853 1.00 75.75 83 ASN A O 1
ATOM 599 N N . VAL A 1 84 ? -3.285 5.207 8.010 1.00 66.25 84 VAL A N 1
ATOM 600 C CA . VAL A 1 84 ? -3.969 4.869 9.263 1.00 66.25 84 VAL A CA 1
ATOM 601 C C . VAL A 1 84 ? -3.071 5.169 10.463 1.00 66.25 84 VAL A C 1
ATOM 603 O O . VAL A 1 84 ? -1.914 4.758 10.535 1.00 66.25 84 VAL A O 1
ATOM 606 N N . SER A 1 85 ? -3.613 5.914 11.427 1.00 79.06 85 SER A N 1
ATOM 607 C CA . SER A 1 85 ? -2.933 6.236 12.680 1.00 79.06 85 SER A CA 1
ATOM 608 C C . SER A 1 85 ? -3.306 5.205 13.739 1.00 79.06 85 SER A C 1
ATOM 610 O O . SER A 1 85 ? -4.432 5.207 14.230 1.00 79.06 85 SER A O 1
ATOM 612 N N . VAL A 1 86 ? -2.346 4.364 14.131 1.00 78.44 86 VAL A N 1
ATOM 613 C CA . VAL A 1 86 ? -2.580 3.252 15.072 1.00 78.44 86 VAL A CA 1
ATOM 614 C C . VAL A 1 86 ? -3.165 3.730 16.409 1.00 78.44 86 VAL A C 1
ATOM 616 O O . VAL A 1 86 ? -4.011 3.061 16.987 1.00 78.44 86 VAL A O 1
ATOM 619 N N . ILE A 1 87 ? -2.764 4.912 16.891 1.00 80.12 87 ILE A N 1
ATOM 620 C CA . ILE A 1 87 ? -3.255 5.464 18.165 1.00 80.12 87 ILE A CA 1
ATOM 621 C C . ILE A 1 87 ? -4.742 5.819 18.078 1.00 80.12 87 ILE A C 1
ATOM 623 O O . ILE A 1 87 ? -5.490 5.507 19.000 1.00 80.12 87 ILE A O 1
ATOM 627 N N . ARG A 1 88 ? -5.178 6.456 16.982 1.00 83.94 88 ARG A N 1
ATOM 628 C CA . ARG A 1 88 ? -6.597 6.799 16.795 1.00 83.94 88 ARG A CA 1
ATOM 629 C C . ARG A 1 88 ? -7.435 5.535 16.667 1.00 83.94 88 ARG A C 1
ATOM 631 O O . ARG A 1 88 ? -8.422 5.396 17.374 1.00 83.94 88 ARG A O 1
ATOM 638 N N . GLU A 1 89 ? -6.950 4.580 15.881 1.00 80.81 89 GLU A N 1
ATOM 639 C CA . GLU A 1 89 ? -7.642 3.311 15.666 1.00 80.81 89 GLU A CA 1
ATOM 640 C C . GLU A 1 89 ? -7.789 2.501 16.966 1.00 80.81 89 GLU A C 1
ATOM 642 O O . GLU A 1 89 ? -8.843 1.931 17.240 1.00 80.81 89 GLU A O 1
ATOM 647 N N . MET A 1 90 ? -6.766 2.503 17.831 1.00 83.12 90 MET A N 1
ATOM 648 C CA . MET A 1 90 ? -6.859 1.881 19.155 1.00 83.12 90 MET A CA 1
ATOM 649 C C . MET A 1 90 ? -7.879 2.584 20.055 1.00 83.12 90 MET A C 1
ATOM 651 O O . MET A 1 90 ? -8.614 1.910 20.772 1.00 83.12 90 MET A O 1
ATOM 655 N N . VAL A 1 91 ? -7.944 3.920 20.040 1.00 85.75 91 VAL A N 1
ATOM 656 C CA . VAL A 1 91 ? -8.935 4.675 20.827 1.00 85.75 91 VAL A CA 1
ATOM 657 C C . VAL A 1 91 ? -10.352 4.376 20.341 1.00 85.75 91 VAL A C 1
ATOM 659 O O . VAL A 1 91 ? -11.233 4.134 21.168 1.00 85.75 91 VAL A O 1
ATOM 662 N N . ASP A 1 92 ? -10.558 4.308 19.029 1.00 86.62 92 ASP A N 1
ATOM 663 C CA . ASP A 1 92 ? -11.854 3.985 18.429 1.00 86.62 92 ASP A CA 1
ATOM 664 C C . ASP A 1 92 ? -12.269 2.539 18.740 1.00 86.62 92 ASP A C 1
ATOM 666 O O . ASP A 1 92 ? -13.431 2.270 19.064 1.00 86.62 92 ASP A O 1
ATOM 670 N N . MET A 1 93 ? -11.318 1.603 18.769 1.00 84.62 93 MET A N 1
ATOM 671 C CA . MET A 1 93 ? -11.570 0.230 19.207 1.00 84.62 93 MET A CA 1
ATOM 672 C C . MET A 1 93 ? -11.870 0.143 20.714 1.00 84.62 93 MET A C 1
ATOM 674 O O . MET A 1 93 ? -12.810 -0.543 21.106 1.00 84.62 93 MET A O 1
ATOM 678 N N . ILE A 1 94 ? -11.139 0.865 21.571 1.00 84.75 94 ILE A N 1
ATOM 679 C CA . ILE A 1 94 ? -11.386 0.907 23.027 1.00 84.75 94 ILE A CA 1
ATOM 680 C C . ILE A 1 94 ? -12.756 1.521 23.330 1.00 84.75 94 ILE A C 1
ATOM 682 O O . ILE A 1 94 ? -13.468 1.040 24.214 1.00 84.75 94 ILE A O 1
ATOM 686 N N . SER A 1 95 ? -13.141 2.565 22.595 1.00 85.25 95 SER A N 1
ATOM 687 C CA . SER A 1 95 ? -14.466 3.178 22.689 1.00 85.25 95 SER A CA 1
ATOM 688 C C . SER A 1 95 ? -15.564 2.162 22.352 1.00 85.25 95 SER A C 1
ATOM 690 O O . SER A 1 95 ? -16.493 1.972 23.141 1.00 85.25 95 SER A O 1
ATOM 692 N N . ASN A 1 96 ? -15.401 1.423 21.248 1.00 86.31 96 ASN A N 1
ATOM 693 C CA . ASN A 1 96 ? -16.324 0.359 20.847 1.00 86.31 96 ASN A CA 1
ATOM 694 C C . ASN A 1 96 ? -16.392 -0.790 21.864 1.00 86.31 96 ASN A C 1
ATOM 696 O O . ASN A 1 96 ? -17.483 -1.269 22.164 1.00 86.31 96 ASN A O 1
ATOM 700 N N . LEU A 1 97 ? -15.261 -1.210 22.440 1.00 89.56 97 LEU A N 1
ATOM 701 C CA . LEU A 1 97 ? -15.229 -2.258 23.465 1.00 89.56 97 LEU A CA 1
ATOM 702 C C . LEU A 1 97 ? -15.967 -1.834 24.735 1.00 89.56 97 LEU A C 1
ATOM 704 O O . LEU A 1 97 ? -16.792 -2.591 25.237 1.00 89.56 97 LEU A O 1
ATOM 708 N N . ARG A 1 98 ? -15.749 -0.607 25.222 1.00 88.06 98 ARG A N 1
ATOM 709 C CA . ARG A 1 98 ? -16.478 -0.087 26.391 1.00 88.06 98 ARG A CA 1
ATOM 710 C C . ARG A 1 98 ? -17.976 0.038 26.127 1.00 88.06 98 ARG A C 1
ATOM 712 O O . ARG A 1 98 ? -18.774 -0.270 27.009 1.00 88.06 98 ARG A O 1
ATOM 719 N N . ALA A 1 99 ? -18.364 0.466 24.926 1.00 86.06 99 ALA A N 1
ATOM 720 C CA . ALA A 1 99 ? -19.766 0.497 24.519 1.00 86.06 99 ALA A CA 1
ATOM 721 C C . ALA A 1 99 ? -20.370 -0.918 24.474 1.00 86.06 99 ALA A C 1
ATOM 723 O O . ALA A 1 99 ? -21.481 -1.132 24.958 1.00 86.06 99 ALA A O 1
ATOM 724 N N . TYR A 1 100 ? -19.626 -1.900 23.962 1.00 89.31 100 TYR A N 1
ATOM 725 C CA . TYR A 1 100 ? -20.046 -3.299 23.924 1.00 89.31 100 TYR A CA 1
ATOM 726 C C . TYR A 1 100 ? -20.188 -3.909 25.325 1.00 89.31 100 TYR A C 1
ATOM 728 O O . TYR A 1 100 ? -21.217 -4.510 25.621 1.00 89.31 100 TYR A O 1
ATOM 736 N N . GLU A 1 101 ? -19.218 -3.704 26.217 1.00 89.50 101 GLU A N 1
ATOM 737 C CA . GLU A 1 101 ? -19.280 -4.162 27.612 1.00 89.50 101 GLU A CA 1
ATOM 738 C C . GLU A 1 101 ? -20.454 -3.534 28.371 1.00 89.50 101 GLU A C 1
ATOM 740 O O . GLU A 1 101 ? -21.161 -4.222 29.110 1.00 89.50 101 GLU A O 1
ATOM 745 N N . ALA A 1 102 ? -20.702 -2.236 28.168 1.00 89.62 102 ALA A N 1
ATOM 746 C CA . ALA A 1 102 ? -21.858 -1.560 28.747 1.00 89.62 102 ALA A CA 1
ATOM 747 C C . ALA A 1 102 ? -23.171 -2.181 28.246 1.00 89.62 102 ALA A C 1
ATOM 749 O O . ALA A 1 102 ? -24.046 -2.493 29.055 1.00 89.62 102 ALA A O 1
ATOM 750 N N . ASN A 1 103 ? -23.280 -2.439 26.939 1.00 87.06 103 ASN A N 1
ATOM 751 C CA . ASN A 1 103 ? -24.446 -3.090 26.343 1.00 87.06 103 ASN A CA 1
ATOM 752 C C . ASN A 1 103 ? -24.636 -4.522 26.867 1.00 87.06 103 ASN A C 1
ATOM 754 O O . ASN A 1 103 ? -25.751 -4.894 27.226 1.00 87.06 103 ASN A O 1
ATOM 758 N N . GLN A 1 104 ? -23.566 -5.311 26.995 1.00 91.88 104 GLN A N 1
ATOM 759 C CA . GLN A 1 104 ? -23.638 -6.654 27.579 1.00 91.88 104 GLN A CA 1
ATOM 760 C C . GLN A 1 104 ? -24.093 -6.630 29.039 1.00 91.88 104 GLN A C 1
ATOM 762 O O . GLN A 1 104 ? -24.877 -7.478 29.459 1.00 91.88 104 GLN A O 1
ATOM 767 N N . LYS A 1 105 ? -23.644 -5.643 29.817 1.00 89.06 105 LYS A N 1
ATOM 768 C CA . LYS A 1 105 ? -24.058 -5.483 31.213 1.00 89.06 105 LYS A CA 1
ATOM 769 C C . LYS A 1 105 ? -25.535 -5.108 31.334 1.00 89.06 105 LYS A C 1
ATOM 771 O O . LYS A 1 105 ? -26.200 -5.564 32.261 1.00 89.06 105 LYS A O 1
ATOM 776 N N . VAL A 1 106 ? -26.054 -4.317 30.394 1.00 90.56 106 VAL A N 1
ATOM 777 C CA . VAL A 1 106 ? -27.490 -4.020 30.289 1.00 90.56 106 VAL A CA 1
ATOM 778 C C . VAL A 1 106 ? -28.277 -5.290 29.969 1.00 90.56 106 VAL A C 1
ATOM 780 O O . VAL A 1 106 ? -29.244 -5.568 30.670 1.00 90.56 106 VAL A O 1
ATOM 783 N N . VAL A 1 107 ? -27.840 -6.095 28.995 1.00 89.00 107 VAL A N 1
ATOM 784 C CA . VAL A 1 107 ? -28.489 -7.378 28.655 1.00 89.00 107 VAL A CA 1
ATOM 785 C C . VAL A 1 107 ? -28.507 -8.319 29.860 1.00 89.00 107 VAL A C 1
ATOM 787 O O . VAL A 1 107 ? -29.573 -8.768 30.261 1.00 89.00 107 VAL A O 1
ATOM 790 N N . ALA A 1 108 ? -27.368 -8.514 30.525 1.00 89.19 108 ALA A N 1
ATOM 791 C CA . ALA A 1 108 ? -27.292 -9.356 31.718 1.00 89.19 108 ALA A CA 1
ATOM 792 C C . ALA A 1 108 ? -28.174 -8.839 32.870 1.00 89.19 108 ALA A C 1
ATOM 794 O O . ALA A 1 108 ? -28.720 -9.622 33.646 1.00 89.19 108 ALA A O 1
ATOM 795 N N . SER A 1 109 ? -28.337 -7.516 32.993 1.00 87.88 109 SER A N 1
ATOM 796 C CA . SER A 1 109 ? -29.260 -6.933 33.968 1.00 87.88 109 SER A CA 1
ATOM 797 C C . SER A 1 109 ? -30.724 -7.173 33.604 1.00 87.88 109 SER A C 1
ATOM 799 O O . SER A 1 109 ? -31.526 -7.336 34.519 1.00 87.88 109 SER A O 1
ATOM 801 N N . VAL A 1 110 ? -31.077 -7.161 32.317 1.00 89.44 110 VAL A N 1
ATOM 802 C CA . VAL A 1 110 ? -32.430 -7.480 31.838 1.00 89.44 110 VAL A CA 1
ATOM 803 C C . VAL A 1 110 ? -32.729 -8.959 32.059 1.00 89.44 110 VAL A C 1
ATOM 805 O O . VAL A 1 110 ? -33.779 -9.281 32.603 1.00 89.44 110 VAL A O 1
ATOM 808 N N . ASP A 1 111 ? -31.796 -9.852 31.741 1.00 88.12 111 ASP A N 1
ATOM 809 C CA . ASP A 1 111 ? -31.958 -11.288 31.990 1.00 88.12 111 ASP A CA 1
ATOM 810 C C . ASP A 1 111 ? -32.102 -11.572 33.492 1.00 88.12 111 ASP A C 1
ATOM 812 O O . ASP A 1 111 ? -32.991 -12.307 33.917 1.00 88.12 111 ASP A O 1
ATOM 816 N N . GLY A 1 112 ? -31.304 -10.903 34.329 1.00 86.56 112 GLY A N 1
ATOM 817 C CA . GLY A 1 112 ? -31.390 -11.041 35.781 1.00 86.56 112 GLY A CA 1
ATOM 818 C C . GLY A 1 112 ? -32.699 -10.521 36.390 1.00 86.56 112 GLY A C 1
ATOM 819 O O . GLY A 1 112 ? -33.132 -11.030 37.427 1.00 86.56 112 GLY A O 1
ATOM 820 N N . THR A 1 113 ? -33.345 -9.512 35.794 1.00 85.50 113 THR A N 1
ATOM 821 C CA . THR A 1 113 ? -34.690 -9.091 36.224 1.00 85.50 113 THR A CA 1
ATOM 822 C C . THR A 1 113 ? -35.761 -10.035 35.693 1.00 85.50 113 THR A C 1
ATOM 824 O O . THR A 1 113 ? -36.688 -10.346 36.440 1.00 85.50 113 THR A O 1
ATOM 827 N N . LEU A 1 114 ? -35.613 -10.541 34.466 1.00 85.00 114 LEU A N 1
ATOM 828 C CA . LEU A 1 114 ? -36.506 -11.539 33.879 1.00 85.00 114 LEU A CA 1
ATOM 829 C C . LEU A 1 114 ? -36.555 -12.810 34.735 1.00 85.00 114 LEU A C 1
ATOM 831 O O . LEU A 1 114 ? -37.639 -13.262 35.097 1.00 85.00 114 LEU A O 1
ATOM 835 N N . ASP A 1 115 ? -35.397 -13.328 35.140 1.00 87.38 115 ASP A N 1
ATOM 836 C CA . ASP A 1 115 ? -35.288 -14.523 35.980 1.00 87.38 115 ASP A CA 1
ATOM 837 C C . ASP A 1 115 ? -35.969 -14.337 37.338 1.00 87.38 115 ASP A C 1
ATOM 839 O O . ASP A 1 115 ? -36.660 -15.235 37.824 1.00 87.38 115 ASP A O 1
ATOM 843 N N . LYS A 1 116 ? -35.814 -13.167 37.968 1.00 84.31 116 LYS A N 1
ATOM 844 C CA . LYS A 1 116 ? -36.490 -12.872 39.241 1.00 84.31 116 LYS A CA 1
ATOM 845 C C . LYS A 1 116 ? -38.003 -12.781 39.069 1.00 84.31 116 LYS A C 1
ATOM 847 O O . LYS A 1 116 ? -38.733 -13.356 39.869 1.00 84.31 116 LYS A O 1
ATOM 852 N N . LEU A 1 117 ? -38.475 -12.106 38.021 1.00 79.56 117 LEU A N 1
ATOM 853 C CA . LEU A 1 117 ? -39.905 -11.990 37.728 1.00 79.56 117 LEU A CA 1
ATOM 854 C C . LEU A 1 117 ? -40.535 -13.359 37.451 1.00 79.56 117 LEU A C 1
ATOM 856 O O . LEU A 1 117 ? -41.598 -13.656 37.988 1.00 79.56 117 LEU A O 1
ATOM 860 N N . ILE A 1 118 ? -39.871 -14.212 36.670 1.00 77.69 118 ILE A N 1
ATOM 861 C CA . ILE A 1 118 ? -40.353 -15.564 36.359 1.00 77.69 118 ILE A CA 1
ATOM 862 C C . ILE A 1 118 ? -40.421 -16.424 37.628 1.00 77.69 118 ILE A C 1
ATOM 864 O O . ILE A 1 118 ? -41.437 -17.075 37.874 1.00 77.69 118 ILE A O 1
ATOM 868 N N . ASN A 1 119 ? -39.376 -16.405 38.460 1.00 81.50 119 ASN A N 1
ATOM 869 C CA . ASN A 1 119 ? -39.307 -17.245 39.658 1.00 81.50 119 ASN A CA 1
ATOM 870 C C . ASN A 1 119 ? -40.230 -16.779 40.796 1.00 81.50 119 ASN A C 1
ATOM 872 O O . ASN A 1 119 ? -40.699 -17.614 41.569 1.00 81.50 119 ASN A O 1
ATOM 876 N N . GLU A 1 120 ? -40.504 -15.478 40.917 1.00 73.81 120 GLU A N 1
ATOM 877 C CA . GLU A 1 120 ? -41.409 -14.961 41.951 1.00 73.81 120 GLU A CA 1
ATOM 878 C C . GLU A 1 120 ? -42.887 -14.985 41.537 1.00 73.81 120 GLU A C 1
ATOM 880 O O . GLU A 1 120 ? -43.741 -15.234 42.385 1.00 73.81 120 GLU A O 1
ATOM 885 N N . VAL A 1 121 ? -43.214 -14.810 40.250 1.00 66.69 121 VAL A N 1
ATOM 886 C CA . VAL A 1 121 ? -44.603 -14.886 39.752 1.00 66.69 121 VAL A CA 1
ATOM 887 C C . VAL A 1 121 ? -45.045 -16.333 39.499 1.00 66.69 121 VAL A C 1
ATOM 889 O O . VAL A 1 121 ? -46.220 -16.644 39.654 1.00 66.69 121 VAL A O 1
ATOM 892 N N . GLY A 1 122 ? -44.127 -17.245 39.165 1.00 58.91 122 GLY A N 1
ATOM 893 C CA . GLY A 1 122 ? -44.441 -18.662 38.941 1.00 58.91 122 GLY A CA 1
ATOM 894 C C . GLY A 1 122 ? -44.680 -19.491 40.210 1.00 58.91 122 GLY A C 1
ATOM 895 O O . GLY A 1 122 ? -44.998 -20.673 40.102 1.00 58.91 122 GLY A O 1
ATOM 896 N N . LYS A 1 123 ? -44.502 -18.912 41.407 1.00 57.03 123 LYS A N 1
ATOM 897 C CA . LYS A 1 123 ? -44.609 -19.621 42.696 1.00 57.03 123 LYS A CA 1
ATOM 898 C C . LYS A 1 123 ? -45.956 -19.435 43.419 1.00 57.03 123 LYS A C 1
ATOM 900 O O . LYS A 1 123 ? -46.046 -19.759 44.604 1.00 57.03 123 LYS A O 1
ATOM 905 N N . VAL A 1 124 ? -46.980 -18.931 42.732 1.00 55.59 124 VAL A N 1
ATOM 906 C CA . VAL A 1 124 ? -48.376 -18.867 43.214 1.00 55.59 124 VAL A CA 1
ATOM 907 C C . VAL A 1 124 ? -49.266 -19.848 42.473 1.00 55.59 124 VAL A C 1
ATOM 909 O O . VAL A 1 124 ? -49.152 -19.926 41.231 1.00 55.59 124 VAL A O 1
#

Sequence (124 aa):
MADGINIRQTRNGSFVIDEDGELATAQGEKLQGRSGAIKVPTEKWTVSPTGAIISGGSEVDQIAINGASPSSEIIQGSLESSNVSVIREMVDMISNLRAYEANQKVVASVDGTLDKLINEVGKV

Radius of gyration: 28.17 Å; chains: 1; bounding box: 68×36×72 Å

Secondary structure (DSSP, 8-state):
---------------EE-TTSBEE-TTSPBPBBSSSBPBPPSS-EEE-TTSEEEETTEEEEEB---S--TT----TT--PPPS--HHHHHHHHHHHHHHHHHHHHHHHHHHHHHHHHHHHHTT-